Protein AF-A0A821RWG8-F1 (afdb_monomer_lite)

Secondary structure (DSSP, 8-state):
--PPPSEE---SEEE--SEEE--SEE---SEEPPPSEEE--SEEE--SEEE--SEE---SEEE--SEEPPPSEEE--SEEPPPSEEEPPSEEPPPSEEEPPSEEPPPSEE---SEEPPPSEEPPPSEEPPP-------

pLDDT: mean 75.85, std 10.42, range [36.16, 87.06]

Foldseek 3Di:
DPDADQEDDDEQEDEDEQEDDEEQEDDHHQEYDEHQEYEEHLEYDYHQEDEEHQEYEYHQEYDEHQDYEDHQEYDYHQDYEEHAEYEYHQEYEDHQYYEDHQEDEYYAYYDDHNYYDDHNDYDDHNDYDDYDDDDDDD

Sequence (138 aa):
LVDAPETVDPPNVVEAPEIVDAPNDVEPPETVDPPRLVEEPETVDPPNIVEAPETVDPPRVVEAPESVDPPNVVAAAETVDPLNDVEPPDTVDPPRLVDAPETVDPPNVVEAPEIVDAPNDVEPPETVDPPRLVEEPE

Structure (mmCIF, N/CA/C/O backbone):
data_AF-A0A821RWG8-F1
#
_entry.id   AF-A0A821RWG8-F1
#
loop_
_atom_site.group_PDB
_atom_site.id
_atom_site.type_symbol
_atom_site.label_atom_id
_atom_site.label_alt_id
_atom_site.label_comp_id
_atom_site.label_asym_id
_atom_site.label_entity_id
_atom_site.label_seq_id
_atom_site.pdbx_PDB_ins_code
_atom_site.Cartn_x
_atom_site.Cartn_y
_atom_site.Cartn_z
_atom_site.occupancy
_atom_site.B_iso_or_equiv
_atom_site.auth_seq_id
_atom_site.auth_comp_id
_atom_site.auth_asym_id
_atom_site.auth_atom_id
_atom_site.pdbx_PDB_model_num
ATOM 1 N N . LEU A 1 1 ? 11.007 6.204 -26.528 1.00 36.16 1 LEU A N 1
ATOM 2 C CA . LEU A 1 1 ? 10.333 6.575 -25.278 1.00 36.16 1 LEU A CA 1
ATOM 3 C C . LEU A 1 1 ? 8.856 6.457 -25.567 1.00 36.16 1 LEU A C 1
ATOM 5 O O . LEU A 1 1 ? 8.419 6.968 -26.594 1.00 36.16 1 LEU A O 1
ATOM 9 N N . VAL A 1 2 ? 8.182 5.618 -24.794 1.00 40.16 2 VAL A N 1
ATOM 10 C CA . VAL A 1 2 ? 6.733 5.680 -24.638 1.00 40.16 2 VAL A CA 1
ATOM 11 C C . VAL A 1 2 ? 6.607 6.434 -23.331 1.00 40.16 2 VAL A C 1
ATOM 13 O O . VAL A 1 2 ? 7.124 5.945 -22.330 1.00 40.16 2 VAL A O 1
ATOM 16 N N . ASP A 1 3 ? 6.094 7.654 -23.379 1.00 53.38 3 ASP A N 1
ATOM 17 C CA . ASP A 1 3 ? 5.890 8.442 -22.171 1.00 53.38 3 ASP A CA 1
ATOM 18 C C . ASP A 1 3 ? 4.837 7.733 -21.303 1.00 53.38 3 ASP A C 1
ATOM 20 O O . ASP A 1 3 ? 3.877 7.159 -21.837 1.00 53.38 3 ASP A O 1
ATOM 24 N N . ALA A 1 4 ? 5.057 7.705 -19.988 1.00 58.97 4 ALA A N 1
ATOM 25 C CA . ALA A 1 4 ? 4.049 7.236 -19.045 1.00 58.97 4 ALA A CA 1
ATOM 26 C C . ALA A 1 4 ? 2.812 8.154 -19.132 1.00 58.97 4 ALA A C 1
ATOM 28 O O . ALA A 1 4 ? 2.948 9.326 -19.495 1.00 58.97 4 ALA A O 1
ATOM 29 N N . PRO A 1 5 ? 1.595 7.648 -18.871 1.00 71.94 5 PRO A N 1
ATOM 30 C CA . PRO A 1 5 ? 0.425 8.512 -18.810 1.00 71.94 5 PRO A CA 1
ATOM 31 C C . PRO A 1 5 ? 0.532 9.454 -17.600 1.00 71.94 5 PRO A C 1
ATOM 33 O O . PRO A 1 5 ? 0.890 9.005 -16.519 1.00 71.94 5 PRO A O 1
ATOM 36 N N . GLU A 1 6 ? 0.183 10.732 -17.774 1.00 76.19 6 GLU A N 1
ATOM 37 C CA . GLU A 1 6 ? 0.118 11.715 -16.672 1.00 76.19 6 GLU A CA 1
ATOM 38 C C . GLU A 1 6 ? -0.916 11.284 -15.602 1.00 76.19 6 GLU A C 1
ATOM 40 O O . GLU A 1 6 ? -0.709 11.495 -14.411 1.00 76.19 6 GLU A O 1
ATOM 45 N N . THR A 1 7 ? -2.014 10.627 -16.015 1.00 75.12 7 THR A N 1
ATOM 46 C CA . THR A 1 7 ? -3.083 10.131 -15.125 1.00 75.12 7 THR A CA 1
ATOM 47 C C . THR A 1 7 ? -3.605 8.745 -15.534 1.00 75.12 7 THR A C 1
ATOM 49 O O . THR A 1 7 ? -3.557 8.369 -16.711 1.00 75.12 7 THR A O 1
ATOM 52 N N . VAL A 1 8 ? -4.153 7.980 -14.579 1.00 80.12 8 VAL A N 1
ATOM 53 C CA . VAL A 1 8 ? -4.762 6.653 -14.813 1.00 80.12 8 VAL A CA 1
ATOM 54 C C . VAL A 1 8 ? -6.127 6.530 -14.121 1.00 80.12 8 VAL A C 1
ATOM 56 O O . VAL A 1 8 ? -6.206 6.653 -12.908 1.00 80.12 8 VAL A O 1
ATOM 59 N N . ASP A 1 9 ? -7.170 6.212 -14.902 1.00 77.31 9 ASP A N 1
ATOM 60 C CA . ASP A 1 9 ? -8.544 5.911 -14.451 1.00 77.31 9 ASP A CA 1
ATOM 61 C C . ASP A 1 9 ? -8.795 4.376 -14.383 1.00 77.31 9 ASP A C 1
ATOM 63 O O . ASP A 1 9 ? -8.856 3.721 -15.437 1.00 77.31 9 ASP A O 1
ATOM 67 N N . PRO A 1 10 ? -8.986 3.768 -13.196 1.00 79.44 10 PRO A N 1
ATOM 68 C CA . PRO A 1 10 ? -9.285 2.338 -13.029 1.00 79.44 10 PRO A CA 1
ATOM 69 C C . PRO A 1 10 ? -10.794 1.998 -13.126 1.00 79.44 10 PRO A C 1
ATOM 71 O O . PRO A 1 10 ? -11.659 2.878 -13.187 1.00 79.44 10 PRO A O 1
ATOM 74 N N . PRO A 1 11 ? -11.173 0.700 -13.146 1.00 85.06 11 PRO A N 1
ATOM 75 C CA . PRO A 1 11 ? -12.569 0.282 -12.968 1.00 85.06 11 PRO A CA 1
ATOM 76 C C . PRO A 1 11 ? -13.117 0.644 -11.573 1.00 85.06 11 PRO A C 1
ATOM 78 O O . PRO A 1 11 ? -12.390 1.019 -10.667 1.00 85.06 11 PRO A O 1
ATOM 81 N N . ASN A 1 12 ? -14.432 0.495 -11.362 1.00 83.25 12 ASN A N 1
ATOM 82 C CA . ASN A 1 12 ? -15.046 0.811 -10.060 1.00 83.25 12 ASN A CA 1
ATOM 83 C C . ASN A 1 12 ? -14.702 -0.197 -8.945 1.00 83.25 12 ASN A C 1
ATOM 85 O O . ASN A 1 12 ? -14.828 0.158 -7.777 1.00 83.25 12 ASN A O 1
ATOM 89 N N . VAL A 1 13 ? -14.348 -1.430 -9.312 1.00 84.38 13 VAL A N 1
ATOM 90 C CA . VAL A 1 13 ? -14.022 -2.557 -8.424 1.00 84.38 13 VAL A CA 1
ATOM 91 C C . VAL A 1 13 ? -12.865 -3.319 -9.067 1.00 84.38 13 VAL A C 1
ATOM 93 O O . VAL A 1 13 ? -12.844 -3.444 -10.299 1.00 84.38 13 VAL A O 1
ATOM 96 N N . VAL A 1 14 ? -11.928 -3.801 -8.254 1.00 87.06 14 VAL A N 1
ATOM 97 C CA . VAL A 1 14 ? -10.802 -4.654 -8.654 1.00 87.06 14 VAL A CA 1
ATOM 98 C C . VAL A 1 14 ? -10.763 -5.872 -7.730 1.00 87.06 14 VAL A C 1
ATOM 100 O O . VAL A 1 14 ? -10.812 -5.704 -6.518 1.00 87.06 14 VAL A O 1
ATOM 103 N N . GLU A 1 15 ? -10.660 -7.061 -8.325 1.00 85.31 15 GLU A N 1
ATOM 104 C CA . GLU A 1 15 ? -10.465 -8.353 -7.650 1.00 85.31 15 GLU A CA 1
ATOM 105 C C . GLU A 1 15 ? -9.127 -8.937 -8.149 1.00 85.31 15 GLU A C 1
ATOM 107 O O . GLU A 1 15 ? -8.913 -9.046 -9.366 1.00 85.31 15 GLU A O 1
ATOM 112 N N . ALA A 1 16 ? -8.212 -9.267 -7.237 1.00 83.19 16 ALA A N 1
ATOM 113 C CA . ALA A 1 16 ? -6.895 -9.837 -7.536 1.00 83.19 16 ALA A CA 1
ATOM 114 C C . ALA A 1 16 ? -6.907 -11.389 -7.618 1.00 83.19 16 ALA A C 1
ATOM 116 O O . ALA A 1 16 ? -7.868 -12.031 -7.195 1.00 83.19 16 ALA A O 1
ATOM 117 N N . PRO A 1 17 ? -5.876 -12.044 -8.199 1.00 84.44 17 PRO A N 1
ATOM 118 C CA . PRO A 1 17 ? -5.681 -13.496 -8.053 1.00 84.44 17 PRO A CA 1
ATOM 119 C C . PRO A 1 17 ? -5.225 -13.863 -6.626 1.00 84.44 17 PRO A C 1
ATOM 121 O O . PRO A 1 17 ? -4.761 -12.995 -5.912 1.00 84.44 17 PRO A O 1
ATOM 124 N N . GLU A 1 18 ? -5.252 -15.144 -6.236 1.00 82.69 18 GLU A N 1
ATOM 125 C CA . GLU A 1 18 ? -4.844 -15.597 -4.882 1.00 82.69 18 GLU A CA 1
ATOM 126 C C . GLU A 1 18 ? -3.394 -15.204 -4.490 1.00 82.69 18 GLU A C 1
ATOM 128 O O . GLU A 1 18 ? -3.120 -14.966 -3.320 1.00 82.69 18 GLU A O 1
ATOM 133 N N . ILE A 1 19 ? -2.458 -15.114 -5.449 1.00 83.06 19 ILE A N 1
ATOM 134 C CA . ILE A 1 19 ? -1.037 -14.771 -5.215 1.00 83.06 19 ILE A CA 1
ATOM 135 C C . ILE A 1 19 ? -0.546 -13.810 -6.307 1.00 83.06 19 ILE A C 1
ATOM 137 O O . ILE A 1 19 ? -0.847 -14.015 -7.491 1.00 83.06 19 ILE A O 1
ATOM 141 N N . VAL A 1 20 ? 0.253 -12.802 -5.929 1.00 85.00 20 VAL A N 1
ATOM 142 C CA . VAL A 1 20 ? 0.882 -11.834 -6.847 1.00 85.00 20 VAL A CA 1
ATOM 143 C C . VAL A 1 20 ? 2.393 -11.716 -6.599 1.00 85.00 20 VAL A C 1
ATOM 145 O O . VAL A 1 20 ? 2.813 -11.330 -5.515 1.00 85.00 20 VAL A O 1
ATOM 148 N N . ASP A 1 21 ? 3.185 -11.965 -7.651 1.00 82.62 21 ASP A N 1
ATOM 149 C CA . ASP A 1 21 ? 4.622 -11.653 -7.743 1.00 82.62 21 ASP A CA 1
ATOM 150 C C . ASP A 1 21 ? 4.838 -10.346 -8.541 1.00 82.62 21 ASP A C 1
ATOM 152 O O . ASP A 1 21 ? 4.451 -10.255 -9.716 1.00 82.62 21 ASP A O 1
ATOM 156 N N . ALA A 1 22 ? 5.507 -9.351 -7.955 1.00 78.94 22 ALA A N 1
ATOM 157 C CA . ALA A 1 22 ? 5.863 -8.091 -8.618 1.00 78.94 22 ALA A CA 1
ATOM 158 C C . ALA A 1 22 ? 7.217 -8.141 -9.389 1.00 78.94 22 ALA A C 1
ATOM 160 O O . ALA A 1 22 ? 8.036 -9.042 -9.186 1.00 78.94 22 ALA A O 1
ATOM 161 N N . PRO A 1 23 ? 7.507 -7.186 -10.307 1.00 82.06 23 PRO A N 1
ATOM 162 C CA . PRO A 1 23 ? 8.859 -6.996 -10.860 1.00 82.06 23 PRO A CA 1
ATOM 163 C C . PRO A 1 23 ? 9.855 -6.511 -9.786 1.00 82.06 23 PRO A C 1
ATOM 165 O O . PRO A 1 23 ? 9.468 -6.236 -8.665 1.00 82.06 23 PRO A O 1
ATOM 168 N N . ASN A 1 24 ? 11.152 -6.373 -10.098 1.00 78.62 24 ASN A N 1
ATOM 169 C CA . ASN A 1 24 ? 12.131 -5.917 -9.088 1.00 78.62 24 ASN A CA 1
ATOM 170 C C . ASN A 1 24 ? 11.986 -4.437 -8.696 1.00 78.62 24 ASN A C 1
ATOM 172 O O . ASN A 1 24 ? 12.289 -4.099 -7.556 1.00 78.62 24 ASN A O 1
ATOM 176 N N . ASP A 1 25 ? 11.550 -3.592 -9.627 1.00 80.69 25 ASP A N 1
ATOM 177 C CA . ASP A 1 25 ? 11.479 -2.136 -9.498 1.00 80.69 25 ASP A CA 1
ATOM 178 C C . ASP A 1 25 ? 10.153 -1.668 -10.131 1.00 80.69 25 ASP A C 1
ATOM 180 O O . ASP A 1 25 ? 9.736 -2.232 -11.154 1.00 80.69 25 ASP A O 1
ATOM 184 N N . VAL A 1 26 ? 9.486 -0.672 -9.537 1.00 81.31 26 VAL A N 1
ATOM 185 C CA . VAL A 1 26 ? 8.204 -0.117 -10.016 1.00 81.31 26 VAL A CA 1
ATOM 186 C C . VAL A 1 26 ? 8.238 1.414 -9.999 1.00 81.31 26 VAL A C 1
ATOM 188 O O . VAL A 1 26 ? 8.466 2.010 -8.952 1.00 81.31 26 VAL A O 1
ATOM 191 N N . GLU A 1 27 ? 7.942 2.018 -11.155 1.00 79.56 27 GLU A N 1
ATOM 192 C CA . GLU A 1 27 ? 7.726 3.459 -11.356 1.00 79.56 27 GLU A CA 1
ATOM 193 C C . GLU A 1 27 ? 6.258 3.680 -11.818 1.00 79.56 27 GLU A C 1
ATOM 195 O O . GLU A 1 27 ? 5.887 3.194 -12.897 1.00 79.56 27 GLU A O 1
ATOM 200 N N . PRO A 1 28 ? 5.393 4.331 -11.015 1.00 76.00 28 PRO A N 1
ATOM 201 C CA . PRO A 1 28 ? 3.990 4.626 -11.341 1.00 76.00 28 PRO A CA 1
ATOM 202 C C . PRO A 1 28 ? 3.831 5.954 -12.130 1.00 76.00 28 PRO A C 1
ATOM 204 O O . PRO A 1 28 ? 4.819 6.648 -12.366 1.00 76.00 28 PRO A O 1
ATOM 207 N N . PRO A 1 29 ? 2.615 6.324 -12.593 1.00 81.06 29 PRO A N 1
ATOM 208 C CA . PRO A 1 29 ? 2.355 7.653 -13.171 1.00 81.06 29 PRO A CA 1
ATOM 209 C C . PRO A 1 29 ? 2.409 8.779 -12.118 1.00 81.06 29 PRO A C 1
ATOM 211 O O . PRO A 1 29 ? 2.357 8.510 -10.922 1.00 81.06 29 PRO A O 1
ATOM 214 N N . GLU A 1 30 ? 2.437 10.041 -12.568 1.00 78.25 30 GLU A N 1
ATOM 215 C CA . GLU A 1 30 ? 2.472 11.239 -11.702 1.00 78.25 30 GLU A CA 1
ATOM 216 C C . GLU A 1 30 ? 1.221 11.364 -10.805 1.00 78.25 30 GLU A C 1
ATOM 218 O O . GLU A 1 30 ? 1.320 11.768 -9.646 1.00 78.25 30 GLU A O 1
ATOM 223 N N . THR A 1 31 ? 0.039 10.976 -11.301 1.00 79.62 31 THR A N 1
ATOM 224 C CA . THR A 1 31 ? -1.208 10.919 -10.513 1.00 79.62 31 THR A CA 1
ATOM 225 C C . THR A 1 31 ? -1.971 9.613 -10.749 1.00 79.62 31 THR A C 1
ATOM 227 O O . THR A 1 31 ? -2.106 9.146 -11.886 1.00 79.62 31 THR A O 1
ATOM 230 N N . VAL A 1 32 ? -2.525 9.042 -9.675 1.00 80.50 32 VAL A N 1
ATOM 231 C CA . VAL A 1 32 ? -3.381 7.844 -9.709 1.00 80.50 32 VAL A CA 1
ATOM 232 C C . VAL A 1 32 ? -4.740 8.149 -9.083 1.00 80.50 32 VAL A C 1
ATOM 234 O O . VAL A 1 32 ? -4.814 8.471 -7.900 1.00 80.50 32 VAL A O 1
ATOM 237 N N . ASP A 1 33 ? -5.809 7.974 -9.864 1.00 80.94 33 ASP A N 1
ATOM 238 C CA . ASP A 1 33 ? -7.159 7.801 -9.328 1.00 80.94 33 ASP A CA 1
ATOM 239 C C . ASP A 1 33 ? -7.356 6.316 -8.942 1.00 80.94 33 ASP A C 1
ATOM 241 O O . ASP A 1 33 ? -6.929 5.426 -9.683 1.00 80.94 33 ASP A O 1
ATOM 245 N N . PRO A 1 34 ? -8.017 6.000 -7.817 1.00 79.81 34 PRO A N 1
ATOM 246 C CA . PRO A 1 34 ? -8.237 4.632 -7.349 1.00 79.81 34 PRO A CA 1
ATOM 247 C C . PRO A 1 34 ? -9.622 4.078 -7.753 1.00 79.81 34 PRO A C 1
ATOM 249 O O . PRO A 1 34 ? -10.559 4.829 -8.051 1.00 79.81 34 PRO A O 1
ATOM 252 N N . PRO A 1 35 ? -9.824 2.745 -7.720 1.00 84.75 35 PRO A N 1
ATOM 253 C CA . PRO A 1 35 ? -11.164 2.157 -7.762 1.00 84.75 35 PRO A CA 1
ATOM 254 C C . PRO A 1 35 ? -11.961 2.530 -6.496 1.00 84.75 35 PRO A C 1
ATOM 256 O O . PRO A 1 35 ? -11.435 3.091 -5.539 1.00 84.75 35 PRO A O 1
ATOM 259 N N . ARG A 1 36 ? -13.263 2.212 -6.436 1.00 83.69 36 ARG A N 1
ATOM 260 C CA . ARG A 1 36 ? -14.047 2.444 -5.203 1.00 83.69 36 ARG A CA 1
ATOM 261 C C . ARG A 1 36 ? -13.862 1.352 -4.154 1.00 83.69 36 ARG A C 1
ATOM 263 O O . ARG A 1 36 ? -13.997 1.662 -2.975 1.00 83.69 36 ARG A O 1
ATOM 270 N N . LEU A 1 37 ? -13.605 0.127 -4.599 1.00 83.50 37 LEU A N 1
ATOM 271 C CA . LEU A 1 37 ? -13.388 -1.065 -3.785 1.00 83.50 37 LEU A CA 1
ATOM 272 C C . LEU A 1 37 ? -12.199 -1.838 -4.368 1.00 83.50 37 LEU A C 1
ATOM 274 O O . LEU A 1 37 ? -12.113 -1.976 -5.596 1.00 83.50 37 LEU A O 1
ATOM 278 N N . VAL A 1 38 ? -11.324 -2.327 -3.492 1.00 86.25 38 VAL A N 1
ATOM 279 C CA . VAL A 1 38 ? -10.216 -3.235 -3.810 1.00 86.25 38 VAL A CA 1
ATOM 280 C C . VAL A 1 38 ? -10.325 -4.467 -2.920 1.00 86.25 38 VAL A C 1
ATOM 282 O O . VAL A 1 38 ? -10.421 -4.322 -1.704 1.00 86.25 38 VAL A O 1
ATOM 285 N N . GLU A 1 39 ? -10.268 -5.641 -3.543 1.00 84.56 39 GLU A N 1
ATOM 286 C CA . GLU A 1 39 ? -9.981 -6.921 -2.892 1.00 84.56 39 GLU A CA 1
ATOM 287 C C . GLU A 1 39 ? -8.578 -7.361 -3.359 1.00 84.56 39 GLU A C 1
ATOM 289 O O . GLU A 1 39 ? -8.352 -7.600 -4.556 1.00 84.56 39 GLU A O 1
ATOM 294 N N . GLU A 1 40 ? -7.613 -7.371 -2.436 1.00 84.81 40 GLU A N 1
ATOM 295 C CA . GLU A 1 40 ? -6.210 -7.745 -2.675 1.00 84.81 40 GLU A CA 1
ATOM 296 C C . GLU A 1 40 ? -6.006 -9.287 -2.687 1.00 84.81 40 GLU A C 1
ATOM 298 O O . GLU A 1 40 ? -6.931 -10.026 -2.349 1.00 84.81 40 GLU A O 1
ATOM 303 N N . PRO A 1 41 ? -4.856 -9.828 -3.162 1.00 85.62 41 PRO A N 1
ATOM 304 C CA . PRO A 1 41 ? -4.585 -11.281 -3.134 1.00 85.62 41 PRO A CA 1
ATOM 305 C C . PRO A 1 41 ? -4.550 -11.847 -1.703 1.00 85.62 41 PRO A C 1
ATOM 307 O O . PRO A 1 41 ? -4.439 -11.088 -0.757 1.00 85.62 41 PRO A O 1
ATOM 310 N N . GLU A 1 42 ? -4.511 -13.172 -1.507 1.00 84.69 42 GLU A N 1
ATOM 311 C CA . GLU A 1 42 ? -4.254 -13.750 -0.169 1.00 84.69 42 GLU A CA 1
ATOM 312 C C . GLU A 1 42 ? -2.795 -13.506 0.282 1.00 84.69 42 GLU A C 1
ATOM 314 O O . GLU A 1 42 ? -2.497 -13.445 1.474 1.00 84.69 42 GLU A O 1
ATOM 319 N N . THR A 1 43 ? -1.852 -13.365 -0.660 1.00 85.88 43 THR A N 1
ATOM 320 C CA . THR A 1 43 ? -0.425 -13.110 -0.377 1.00 85.88 43 THR A CA 1
ATOM 321 C C . THR A 1 43 ? 0.222 -12.213 -1.443 1.00 85.88 43 THR A C 1
ATOM 323 O O . THR A 1 43 ? 0.029 -12.425 -2.647 1.00 85.88 43 THR A O 1
ATOM 326 N N . VAL A 1 44 ? 1.031 -11.243 -0.997 1.00 86.31 44 VAL A N 1
ATOM 327 C CA . VAL A 1 44 ? 1.775 -10.288 -1.842 1.00 86.31 44 VAL A CA 1
ATOM 328 C C . VAL A 1 44 ? 3.289 -10.440 -1.663 1.00 86.31 44 VAL A C 1
ATOM 330 O O . VAL A 1 44 ? 3.799 -10.251 -0.561 1.00 86.31 44 VAL A O 1
ATOM 333 N N . ASP A 1 45 ? 4.004 -10.662 -2.772 1.00 85.69 45 ASP A N 1
ATOM 334 C CA . ASP A 1 45 ? 5.457 -10.470 -2.891 1.00 85.69 45 ASP A CA 1
ATOM 335 C C . ASP A 1 45 ? 5.730 -9.145 -3.658 1.00 85.69 45 ASP A C 1
ATOM 337 O O . ASP A 1 45 ? 5.573 -9.094 -4.888 1.00 85.69 45 ASP A O 1
ATOM 341 N N . PRO A 1 46 ? 6.098 -8.038 -2.975 1.00 81.94 46 PRO A N 1
ATOM 342 C CA . PRO A 1 46 ? 6.289 -6.720 -3.593 1.00 81.94 46 PRO A CA 1
ATOM 343 C C . PRO A 1 46 ? 7.628 -6.604 -4.346 1.00 81.94 46 PRO A C 1
ATOM 345 O O . PRO A 1 46 ? 8.511 -7.458 -4.221 1.00 81.94 46 PRO A O 1
ATOM 348 N N . PRO A 1 47 ? 7.842 -5.514 -5.112 1.00 85.12 47 PRO A N 1
ATOM 349 C CA . PRO A 1 47 ? 9.147 -5.239 -5.704 1.00 85.12 47 PRO A CA 1
ATOM 350 C C . PRO A 1 47 ? 10.223 -4.987 -4.636 1.00 85.12 47 PRO A C 1
ATOM 352 O O . PRO A 1 47 ? 9.943 -4.689 -3.478 1.00 85.12 47 PRO A O 1
ATOM 355 N N . ASN A 1 48 ? 11.496 -5.031 -5.032 1.00 84.19 48 ASN A N 1
ATOM 356 C CA . ASN A 1 48 ? 12.590 -4.658 -4.134 1.00 84.19 48 ASN A CA 1
ATOM 357 C C . ASN A 1 48 ? 12.598 -3.150 -3.841 1.00 84.19 48 ASN A C 1
ATOM 359 O O . ASN A 1 48 ? 12.985 -2.763 -2.736 1.00 84.19 48 ASN A O 1
ATOM 363 N N . ILE A 1 49 ? 12.198 -2.325 -4.813 1.00 83.19 49 ILE A N 1
ATOM 364 C CA . ILE A 1 49 ? 12.137 -0.861 -4.721 1.00 83.19 49 ILE A CA 1
ATOM 365 C C . ILE A 1 49 ? 10.764 -0.388 -5.218 1.00 83.19 49 ILE A C 1
ATOM 367 O O . ILE A 1 49 ? 10.326 -0.794 -6.298 1.00 83.19 49 ILE A O 1
ATOM 371 N N . VAL A 1 50 ? 10.114 0.476 -4.434 1.00 83.50 50 VAL A N 1
ATOM 372 C CA . VAL A 1 50 ? 8.879 1.189 -4.801 1.00 83.50 50 VAL A CA 1
ATOM 373 C C . VAL A 1 50 ? 9.137 2.691 -4.787 1.00 83.50 50 VAL A C 1
ATOM 375 O O . VAL A 1 50 ? 9.587 3.229 -3.773 1.00 83.50 50 VAL A O 1
ATOM 378 N N . GLU A 1 51 ? 8.773 3.361 -5.875 1.00 82.25 51 GLU A N 1
ATOM 379 C CA . GLU A 1 51 ? 8.484 4.796 -5.888 1.00 82.25 51 GLU A CA 1
ATOM 380 C C . GLU A 1 51 ? 6.959 4.975 -6.011 1.00 82.25 51 GLU A C 1
ATOM 382 O O . GLU A 1 51 ? 6.291 4.182 -6.678 1.00 82.25 51 GLU A O 1
ATOM 387 N N . ALA A 1 52 ? 6.389 5.965 -5.324 1.00 78.06 52 ALA A N 1
ATOM 388 C CA . ALA A 1 52 ? 4.964 6.302 -5.388 1.00 78.06 52 ALA A CA 1
ATOM 389 C C . ALA A 1 52 ? 4.701 7.479 -6.363 1.00 78.06 52 ALA A C 1
ATOM 391 O O . ALA A 1 52 ? 5.642 8.189 -6.718 1.00 78.06 52 ALA A O 1
ATOM 392 N N . PRO A 1 53 ? 3.445 7.708 -6.804 1.00 81.31 53 PRO A N 1
ATOM 393 C CA . PRO A 1 53 ? 3.054 8.914 -7.552 1.00 81.31 53 PRO A CA 1
ATOM 394 C C . PRO A 1 53 ? 3.343 10.207 -6.775 1.00 81.31 53 PRO A C 1
ATOM 396 O O . PRO A 1 53 ? 3.433 10.170 -5.553 1.00 81.31 53 PRO A O 1
ATOM 399 N N . GLU A 1 54 ? 3.372 11.368 -7.438 1.00 79.19 54 GLU A N 1
ATOM 400 C CA . GLU A 1 54 ? 3.439 12.663 -6.732 1.00 79.19 54 GLU A CA 1
ATOM 401 C C . GLU A 1 54 ? 2.167 12.896 -5.890 1.00 79.19 54 GLU A C 1
ATOM 403 O O . GLU A 1 54 ? 2.232 13.414 -4.773 1.00 79.19 54 GLU A O 1
ATOM 408 N N . THR A 1 55 ? 1.001 12.475 -6.398 1.00 79.06 55 THR A N 1
ATOM 409 C CA . THR A 1 55 ? -0.300 12.576 -5.710 1.00 79.06 55 THR A CA 1
ATOM 410 C C . THR A 1 55 ? -1.099 11.275 -5.808 1.00 79.06 55 THR A C 1
ATOM 412 O O . THR A 1 55 ? -1.262 10.719 -6.900 1.00 79.06 55 THR A O 1
ATOM 415 N N . VAL A 1 56 ? -1.639 10.819 -4.671 1.00 80.50 56 VAL A N 1
ATOM 416 C CA . VAL A 1 56 ? -2.499 9.628 -4.578 1.00 80.50 56 VAL A CA 1
ATOM 417 C C . VAL A 1 56 ? -3.787 9.932 -3.812 1.00 80.50 56 VAL A C 1
ATOM 419 O O . VAL A 1 56 ? -3.759 10.191 -2.608 1.00 80.50 56 VAL A O 1
ATOM 422 N N . ASP A 1 57 ? -4.918 9.795 -4.503 1.00 79.44 57 ASP A N 1
ATOM 423 C CA . ASP A 1 57 ? -6.215 9.528 -3.877 1.00 79.44 57 ASP A CA 1
ATOM 424 C C . ASP A 1 57 ? -6.308 8.017 -3.580 1.00 79.44 57 ASP A C 1
ATOM 426 O O . ASP A 1 57 ? -6.004 7.204 -4.462 1.00 79.44 57 ASP A O 1
ATOM 430 N N . PRO A 1 58 ? -6.748 7.582 -2.387 1.00 75.75 58 PRO A N 1
ATOM 431 C CA . PRO A 1 58 ? -6.925 6.165 -2.100 1.00 75.75 58 PRO A CA 1
ATOM 432 C C . PRO A 1 58 ? -8.396 5.715 -2.277 1.00 75.75 58 PRO A C 1
ATOM 434 O O . PRO A 1 58 ? -9.318 6.541 -2.304 1.00 75.75 58 PRO A O 1
ATOM 437 N N . PRO A 1 59 ? -8.663 4.404 -2.438 1.00 82.94 59 PRO A N 1
ATOM 438 C CA . PRO A 1 59 ? -10.019 3.871 -2.628 1.00 82.94 59 PRO A CA 1
ATOM 439 C C . PRO A 1 59 ? -10.958 4.175 -1.443 1.00 82.94 59 PRO A C 1
ATOM 441 O O . PRO A 1 59 ? -10.574 4.739 -0.423 1.00 82.94 59 PRO A O 1
ATOM 444 N N . ARG A 1 60 ? -12.246 3.816 -1.538 1.00 79.88 60 ARG A N 1
ATOM 445 C CA . ARG A 1 60 ? -13.144 4.002 -0.377 1.00 79.88 60 ARG A CA 1
ATOM 446 C C . ARG A 1 60 ? -13.031 2.874 0.633 1.00 79.88 60 ARG A C 1
ATOM 448 O O . ARG A 1 60 ? -13.070 3.154 1.823 1.00 79.88 60 ARG A O 1
ATOM 455 N N . VAL A 1 61 ? -12.901 1.648 0.144 1.00 81.19 61 VAL A N 1
ATOM 456 C CA . VAL A 1 61 ? -12.811 0.431 0.952 1.00 81.19 61 VAL A CA 1
ATOM 457 C C . VAL A 1 61 ? -11.682 -0.430 0.392 1.00 81.19 61 VAL A C 1
ATOM 459 O O . VAL A 1 61 ? -11.580 -0.568 -0.835 1.00 81.19 61 VAL A O 1
ATOM 462 N N . VAL A 1 62 ? -10.858 -0.982 1.282 1.00 84.44 62 VAL A N 1
ATOM 463 C CA . VAL A 1 62 ? -9.804 -1.960 0.973 1.00 84.44 62 VAL A CA 1
ATOM 464 C C . VAL A 1 62 ? -9.920 -3.134 1.932 1.00 84.44 62 VAL A C 1
ATOM 466 O O . VAL A 1 62 ? -9.900 -2.931 3.146 1.00 84.44 62 VAL A O 1
ATOM 469 N N . GLU A 1 63 ? -9.981 -4.334 1.366 1.00 82.56 63 GLU A N 1
ATOM 470 C CA . GLU A 1 63 ? -9.702 -5.587 2.066 1.00 82.56 63 GLU A CA 1
ATOM 471 C C . GLU A 1 63 ? -8.263 -5.994 1.703 1.00 82.56 63 GLU A C 1
ATOM 473 O O . GLU A 1 63 ? -7.950 -6.1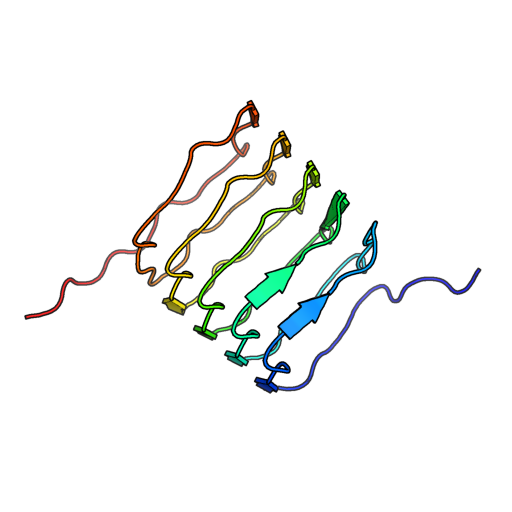99 0.524 1.00 82.56 63 GLU A O 1
ATOM 478 N N . ALA A 1 64 ? -7.374 -6.007 2.700 1.00 81.38 64 ALA A N 1
ATOM 479 C CA . ALA A 1 64 ? -5.956 -6.335 2.548 1.00 81.38 64 ALA A CA 1
ATOM 480 C C . ALA A 1 64 ? -5.709 -7.862 2.459 1.00 81.38 64 ALA A C 1
ATOM 482 O O . ALA A 1 64 ? -6.566 -8.646 2.871 1.00 81.38 64 ALA A O 1
ATOM 483 N N . PRO A 1 65 ? -4.534 -8.304 1.964 1.00 84.94 65 PRO A N 1
ATOM 484 C CA . PRO A 1 65 ? -4.105 -9.713 1.989 1.00 84.94 65 PRO A CA 1
ATOM 485 C C . PRO A 1 65 ? -4.039 -10.320 3.398 1.00 84.94 65 PRO A C 1
ATOM 487 O O . PRO A 1 65 ? -3.935 -9.596 4.378 1.00 8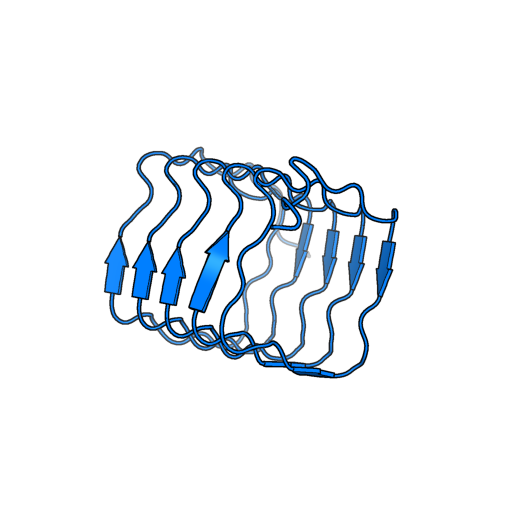4.94 65 PRO A O 1
ATOM 490 N N . GLU A 1 66 ? -3.961 -11.651 3.526 1.00 83.06 66 GLU A N 1
ATOM 491 C CA . GLU A 1 66 ? -3.654 -12.290 4.824 1.00 83.06 66 GLU A CA 1
ATOM 492 C C . GLU A 1 66 ? -2.197 -12.009 5.260 1.00 83.06 66 GLU A C 1
ATOM 494 O O . GLU A 1 66 ? -1.906 -11.862 6.449 1.00 83.06 66 GLU A O 1
ATOM 499 N N . SER A 1 67 ? -1.260 -11.912 4.304 1.00 83.88 67 SER A N 1
ATOM 500 C CA . SER A 1 67 ? 0.174 -11.721 4.578 1.00 83.88 67 SER A CA 1
ATOM 501 C C . SER A 1 67 ? 0.869 -10.816 3.558 1.00 83.88 67 SER A C 1
ATOM 503 O O . SER A 1 67 ? 0.689 -10.969 2.345 1.00 83.88 67 SER A O 1
ATOM 505 N N . VAL A 1 68 ? 1.736 -9.926 4.060 1.00 84.88 68 VAL A N 1
ATOM 506 C CA . VAL A 1 68 ? 2.546 -8.987 3.261 1.00 84.88 68 VAL A CA 1
ATOM 507 C C . VAL A 1 68 ? 4.012 -9.051 3.677 1.00 84.88 68 VAL A C 1
ATOM 509 O O . VAL A 1 68 ? 4.365 -8.667 4.795 1.00 84.88 68 VAL A O 1
ATOM 512 N N . ASP A 1 69 ? 4.874 -9.457 2.746 1.00 84.19 69 ASP A N 1
ATOM 513 C CA . ASP A 1 69 ? 6.285 -9.073 2.787 1.00 84.19 69 ASP A CA 1
ATOM 514 C C . ASP A 1 69 ? 6.416 -7.617 2.287 1.00 84.19 69 ASP A C 1
ATOM 516 O O . ASP A 1 69 ? 5.676 -7.218 1.388 1.00 84.19 69 ASP A O 1
ATOM 520 N N . PRO A 1 70 ? 7.322 -6.788 2.835 1.00 80.56 70 PRO A N 1
ATOM 521 C CA . PRO A 1 70 ? 7.526 -5.405 2.408 1.00 80.56 70 PRO A CA 1
ATOM 522 C C . PRO A 1 70 ? 8.626 -5.270 1.336 1.00 80.56 70 PRO A C 1
ATOM 524 O O . PRO A 1 70 ? 9.563 -6.074 1.275 1.00 80.56 70 PRO A O 1
ATOM 527 N N . PRO A 1 71 ? 8.617 -4.187 0.536 1.00 85.19 71 PRO A N 1
ATOM 528 C CA . PRO A 1 71 ? 9.767 -3.818 -0.284 1.00 85.19 71 PRO A CA 1
ATOM 529 C C . PRO A 1 71 ? 10.992 -3.472 0.583 1.00 85.19 71 PRO A C 1
ATOM 531 O O . PRO A 1 71 ? 10.892 -3.108 1.757 1.00 85.19 71 PRO A O 1
ATOM 534 N N . ASN A 1 72 ? 12.194 -3.528 -0.001 1.00 84.00 72 ASN A N 1
ATOM 535 C CA . ASN A 1 72 ? 13.414 -3.161 0.729 1.00 84.00 72 ASN A CA 1
ATOM 536 C C . ASN A 1 72 ? 13.537 -1.647 0.939 1.00 84.00 72 ASN A C 1
ATOM 538 O O . ASN A 1 72 ? 14.102 -1.223 1.949 1.00 84.00 72 ASN A O 1
ATOM 542 N N . VAL A 1 73 ? 13.053 -0.858 -0.022 1.00 82.75 73 VAL A N 1
ATOM 543 C CA . VAL A 1 73 ? 13.111 0.608 -0.035 1.00 82.75 73 V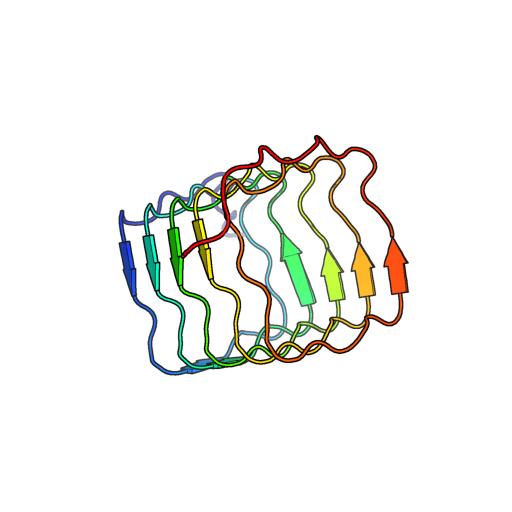AL A CA 1
ATOM 544 C C . VAL A 1 73 ? 11.778 1.153 -0.542 1.00 82.75 73 VAL A C 1
ATOM 546 O O . VAL A 1 73 ? 11.275 0.673 -1.561 1.00 82.75 73 VAL A O 1
ATOM 549 N N . VAL A 1 74 ? 11.243 2.161 0.151 1.00 83.62 74 VAL A N 1
ATOM 550 C CA . VAL A 1 74 ? 10.039 2.906 -0.245 1.00 83.62 74 VAL A CA 1
ATOM 551 C C . VAL A 1 74 ? 10.340 4.399 -0.284 1.00 83.62 74 VAL A C 1
ATOM 553 O O . VAL A 1 74 ? 10.774 4.957 0.726 1.00 83.62 74 VAL A O 1
ATOM 556 N N . ALA A 1 75 ? 10.033 5.035 -1.414 1.00 80.94 75 ALA A N 1
ATOM 557 C CA . ALA A 1 75 ? 9.822 6.477 -1.504 1.00 80.94 75 ALA A CA 1
ATOM 558 C C . ALA A 1 75 ? 8.313 6.756 -1.612 1.00 80.94 75 ALA A C 1
ATOM 560 O O . ALA A 1 75 ? 7.640 6.212 -2.491 1.00 80.94 75 ALA A O 1
ATOM 561 N N . ALA A 1 76 ? 7.777 7.562 -0.694 1.00 76.62 76 ALA A N 1
ATOM 562 C CA . ALA A 1 76 ? 6.362 7.925 -0.655 1.00 76.62 76 ALA A CA 1
ATOM 563 C C . ALA A 1 76 ? 6.019 9.130 -1.556 1.00 76.62 76 ALA A C 1
ATOM 565 O O . ALA A 1 76 ? 6.902 9.813 -2.069 1.00 76.62 76 ALA A O 1
ATOM 566 N N . ALA A 1 77 ? 4.717 9.375 -1.732 1.00 81.06 77 ALA A N 1
ATOM 567 C CA . ALA A 1 77 ? 4.171 10.498 -2.495 1.00 81.06 77 ALA A CA 1
ATOM 568 C C . ALA A 1 77 ? 4.416 11.856 -1.808 1.00 81.06 77 ALA A C 1
ATOM 570 O O . ALA A 1 77 ? 4.660 11.905 -0.606 1.00 81.06 77 ALA A O 1
ATOM 571 N N . GLU A 1 78 ? 4.266 12.977 -2.519 1.00 80.12 78 GLU A N 1
ATOM 572 C CA . GLU A 1 78 ? 4.266 14.303 -1.872 1.00 80.12 78 GLU A CA 1
ATOM 573 C C . GLU A 1 78 ? 2.954 14.535 -1.092 1.00 80.12 78 GLU A C 1
ATOM 575 O O . GLU A 1 78 ? 2.951 15.119 -0.003 1.00 80.12 78 GLU A O 1
ATOM 580 N N . THR A 1 79 ? 1.826 14.046 -1.629 1.00 78.81 79 THR A N 1
ATOM 581 C CA . THR A 1 79 ? 0.484 14.184 -1.034 1.00 78.81 79 THR A CA 1
ATOM 582 C C . THR A 1 79 ? -0.307 12.874 -1.067 1.00 78.81 79 THR A C 1
ATOM 584 O O . THR A 1 79 ? -0.407 12.228 -2.114 1.00 78.81 79 THR A O 1
ATOM 587 N N . VAL A 1 80 ? -0.906 12.514 0.076 1.00 79.56 80 VAL A N 1
ATOM 588 C CA . VAL A 1 80 ? -1.786 11.344 0.238 1.00 79.56 80 VAL A CA 1
ATOM 589 C C . VAL A 1 80 ? -3.078 11.744 0.960 1.00 79.56 80 VAL A C 1
ATOM 591 O O . VAL A 1 80 ? -3.044 12.177 2.116 1.00 79.56 80 VAL A O 1
ATOM 594 N N . ASP A 1 81 ? -4.212 11.567 0.280 1.00 75.88 81 ASP A N 1
ATOM 595 C CA . ASP A 1 81 ? -5.562 11.740 0.840 1.00 75.88 81 ASP A CA 1
ATOM 596 C C . ASP A 1 81 ? -5.996 10.510 1.686 1.00 75.88 81 ASP A C 1
ATOM 598 O O . ASP A 1 81 ? -5.360 9.455 1.613 1.00 75.88 81 ASP A O 1
ATOM 602 N N . PRO A 1 82 ? -7.055 10.591 2.521 1.00 68.69 82 PRO A N 1
ATOM 603 C CA . PRO A 1 82 ? -7.396 9.540 3.485 1.00 68.69 82 PRO A CA 1
ATOM 604 C C . PRO A 1 82 ? -8.376 8.470 2.964 1.00 68.6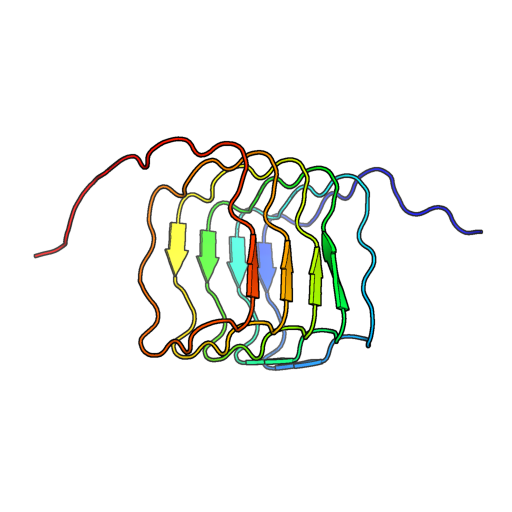9 82 PRO A C 1
ATOM 606 O O . PRO A 1 82 ? -9.404 8.765 2.347 1.00 68.69 82 PRO A O 1
ATOM 609 N N . LEU A 1 83 ? -8.133 7.212 3.351 1.00 76.75 83 LEU A N 1
ATOM 610 C CA . LEU A 1 83 ? -9.071 6.089 3.191 1.00 76.75 83 LEU A CA 1
ATOM 611 C C . LEU A 1 83 ? -10.338 6.279 4.060 1.00 76.75 83 LEU A C 1
ATOM 613 O O . LEU A 1 83 ? -10.315 6.940 5.107 1.00 76.75 83 LEU A O 1
ATOM 617 N N . ASN A 1 84 ? -11.469 5.688 3.649 1.00 72.25 84 ASN A N 1
ATOM 618 C CA . ASN A 1 84 ? -12.668 5.673 4.503 1.00 72.25 84 ASN A CA 1
ATOM 619 C C . ASN A 1 84 ? -12.619 4.467 5.448 1.00 72.25 84 ASN A C 1
ATOM 621 O O . ASN A 1 84 ? -12.618 4.680 6.659 1.00 72.25 84 ASN A O 1
ATOM 625 N N . ASP A 1 85 ? -12.475 3.258 4.904 1.00 76.12 85 ASP A N 1
ATOM 626 C CA . ASP A 1 85 ? -12.462 2.006 5.666 1.00 76.12 85 ASP A CA 1
ATOM 627 C C . ASP A 1 85 ? -11.304 1.097 5.201 1.00 76.12 85 ASP A C 1
ATOM 629 O O . ASP A 1 85 ? -11.091 0.942 3.993 1.00 76.12 85 ASP A O 1
ATOM 633 N N . VAL A 1 86 ? -10.547 0.527 6.151 1.00 76.81 86 VAL A N 1
ATOM 634 C CA . VAL A 1 86 ? -9.391 -0.358 5.898 1.00 76.81 86 VAL A CA 1
ATOM 635 C C . VAL A 1 86 ? -9.314 -1.468 6.947 1.00 76.81 86 VAL A C 1
ATOM 637 O O . VAL A 1 86 ? -9.212 -1.185 8.145 1.00 76.81 86 VAL A O 1
ATOM 640 N N . GLU A 1 87 ? -9.263 -2.713 6.483 1.00 77.25 87 GLU A N 1
ATOM 641 C CA . GLU A 1 87 ? -8.823 -3.870 7.270 1.00 77.25 87 GLU A CA 1
ATOM 642 C C . GLU A 1 87 ? -7.353 -4.173 6.909 1.00 77.25 87 GLU A C 1
ATOM 644 O O . GLU A 1 87 ? -7.029 -4.216 5.721 1.00 77.25 87 GLU A O 1
ATOM 649 N N . PRO A 1 88 ? -6.430 -4.302 7.882 1.00 75.50 88 PRO A N 1
ATOM 650 C CA . PRO A 1 88 ? -5.027 -4.628 7.628 1.00 75.50 88 PRO A CA 1
ATOM 651 C C . PRO A 1 88 ? -4.815 -6.147 7.476 1.00 75.50 88 PRO A C 1
ATOM 653 O O . PRO A 1 88 ? -5.654 -6.927 7.921 1.00 75.50 88 PRO A O 1
ATOM 656 N N . PRO A 1 89 ? -3.660 -6.580 6.943 1.00 83.50 89 PRO A N 1
ATOM 657 C CA . PRO A 1 89 ? -3.262 -7.991 6.949 1.00 83.50 89 PRO A CA 1
ATOM 658 C C . PRO A 1 89 ? -3.005 -8.536 8.366 1.00 83.50 89 PRO A C 1
ATOM 660 O O . PRO A 1 89 ? -2.640 -7.785 9.273 1.00 83.50 89 PRO A O 1
ATOM 663 N N . ASP A 1 90 ? -3.084 -9.858 8.549 1.00 82.06 90 ASP A N 1
ATOM 664 C CA . ASP A 1 90 ? -2.784 -10.512 9.835 1.00 82.06 90 ASP A CA 1
ATOM 665 C C . ASP A 1 90 ? -1.301 -10.364 10.226 1.00 82.06 90 ASP A C 1
ATOM 667 O O . ASP A 1 90 ? -0.962 -10.216 11.405 1.00 82.06 90 ASP A O 1
ATOM 671 N N . THR A 1 91 ? -0.398 -10.424 9.239 1.00 81.50 91 THR A N 1
ATOM 672 C CA . THR A 1 91 ? 1.060 -10.371 9.443 1.00 81.50 91 THR A CA 1
ATOM 673 C C . THR A 1 91 ? 1.739 -9.393 8.484 1.00 81.50 91 THR A C 1
ATOM 675 O O . THR A 1 91 ? 1.567 -9.483 7.266 1.00 81.50 91 THR A O 1
ATOM 678 N N . VAL A 1 92 ? 2.563 -8.497 9.045 1.00 81.69 92 VAL A N 1
ATOM 679 C CA . VAL A 1 92 ? 3.384 -7.526 8.300 1.00 81.69 92 VAL A CA 1
ATOM 680 C C . VAL A 1 92 ? 4.823 -7.527 8.801 1.00 81.69 92 VAL A C 1
ATOM 682 O O . VAL A 1 92 ? 5.085 -7.236 9.973 1.00 81.69 92 VAL A O 1
ATOM 685 N N . ASP A 1 93 ? 5.762 -7.747 7.884 1.00 79.56 93 ASP A N 1
ATOM 686 C CA . ASP A 1 93 ? 7.158 -7.354 8.080 1.00 79.56 93 ASP A CA 1
ATOM 687 C C . ASP A 1 93 ? 7.367 -5.891 7.622 1.00 79.56 93 ASP A C 1
ATOM 689 O O . ASP A 1 93 ? 6.730 -5.432 6.671 1.00 79.56 93 ASP A O 1
ATOM 693 N N . PRO A 1 94 ? 8.252 -5.112 8.268 1.00 75.12 94 PRO A N 1
ATOM 694 C CA . PRO A 1 94 ? 8.485 -3.713 7.926 1.00 75.12 94 PRO A CA 1
ATOM 695 C C . PRO A 1 94 ? 9.592 -3.538 6.863 1.00 75.12 94 PRO A C 1
ATOM 697 O O . PRO A 1 94 ? 10.610 -4.242 6.890 1.00 75.12 94 PRO A O 1
ATOM 700 N N . PRO A 1 95 ? 9.480 -2.545 5.963 1.00 82.69 95 PRO A N 1
ATOM 701 C CA . PRO A 1 95 ? 10.557 -2.189 5.035 1.00 82.69 95 PRO A CA 1
ATOM 702 C C . PRO A 1 95 ? 11.854 -1.790 5.762 1.00 82.69 95 PRO A C 1
ATOM 704 O O . PRO A 1 95 ? 11.862 -1.361 6.922 1.00 82.69 95 PRO A O 1
ATOM 707 N N . ARG A 1 96 ? 12.995 -1.913 5.067 1.00 81.88 96 ARG A N 1
ATOM 708 C CA . ARG A 1 96 ? 14.312 -1.584 5.651 1.00 81.88 96 ARG A CA 1
ATOM 709 C C . ARG A 1 96 ? 14.586 -0.084 5.704 1.00 81.88 96 ARG A C 1
ATOM 711 O O . ARG A 1 96 ? 15.272 0.343 6.628 1.00 81.88 96 ARG A O 1
ATOM 718 N N . LEU A 1 97 ? 14.072 0.668 4.734 1.00 81.25 97 LEU A N 1
ATOM 719 C CA . LEU A 1 97 ? 14.191 2.120 4.625 1.00 81.25 97 LEU A CA 1
ATOM 720 C C . LEU A 1 97 ? 12.869 2.704 4.113 1.00 81.25 97 LEU A C 1
ATOM 722 O O . LEU A 1 97 ? 12.328 2.198 3.126 1.00 81.25 97 LEU A O 1
ATOM 726 N N . VAL A 1 98 ? 12.383 3.759 4.772 1.00 80.25 98 VAL A N 1
ATOM 727 C CA . VAL A 1 98 ? 11.172 4.500 4.389 1.00 80.25 98 VAL A CA 1
ATOM 728 C C . VAL A 1 98 ? 11.403 5.997 4.507 1.00 80.25 98 VAL A C 1
ATOM 730 O O . VAL A 1 98 ? 11.702 6.491 5.599 1.00 80.25 98 VAL A O 1
ATOM 733 N N . ASP A 1 99 ? 11.145 6.696 3.407 1.00 77.25 99 ASP A N 1
ATOM 734 C CA . ASP A 1 99 ? 10.942 8.140 3.391 1.00 77.25 99 ASP A CA 1
ATOM 735 C C . ASP A 1 99 ? 9.430 8.426 3.441 1.00 77.25 99 ASP A C 1
ATOM 737 O O . ASP A 1 99 ? 8.649 7.839 2.687 1.00 77.25 99 ASP A O 1
ATOM 741 N N . ALA A 1 100 ? 9.001 9.283 4.371 1.00 72.31 100 ALA A N 1
ATOM 742 C CA . ALA A 1 100 ? 7.592 9.630 4.565 1.00 72.31 100 ALA A CA 1
ATOM 743 C C . ALA A 1 100 ? 7.133 10.774 3.634 1.00 72.31 100 ALA A C 1
ATOM 745 O O . ALA A 1 100 ? 7.947 11.619 3.263 1.00 72.31 100 ALA A O 1
ATOM 746 N N . PRO A 1 101 ? 5.829 10.842 3.301 1.00 76.81 101 PRO A N 1
ATOM 747 C CA . PRO A 1 101 ? 5.253 11.933 2.508 1.00 76.81 101 PR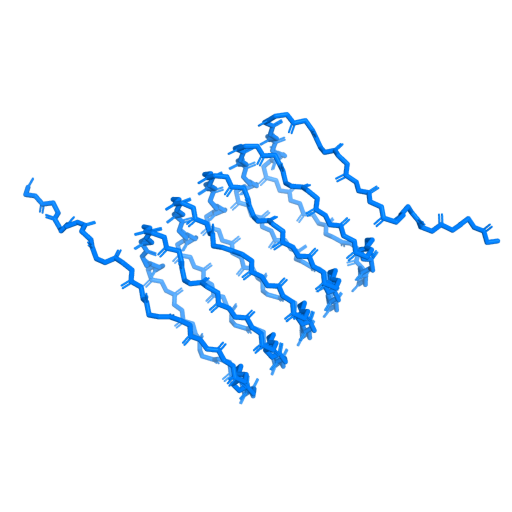O A CA 1
ATOM 748 C C . PRO A 1 101 ? 5.319 13.296 3.224 1.00 76.81 101 PRO A C 1
ATOM 750 O O . PRO A 1 101 ? 5.357 13.365 4.455 1.00 76.81 101 PRO A O 1
ATOM 753 N N . GLU A 1 102 ? 5.263 14.403 2.472 1.00 79.44 102 GLU A N 1
ATOM 754 C CA . GLU A 1 102 ? 5.232 15.759 3.056 1.00 79.44 102 GLU A CA 1
ATOM 755 C C . GLU A 1 102 ? 3.909 16.041 3.800 1.00 79.44 102 GLU A C 1
ATOM 757 O O . GLU A 1 102 ? 3.891 16.710 4.843 1.00 79.44 102 GLU A O 1
ATOM 762 N N . THR A 1 103 ? 2.795 15.513 3.278 1.00 75.75 103 THR A N 1
ATOM 763 C CA . THR A 1 103 ? 1.435 15.733 3.794 1.00 75.75 103 THR A CA 1
ATOM 764 C C . THR A 1 103 ? 0.643 14.424 3.901 1.00 75.75 103 THR A C 1
ATOM 766 O O . THR A 1 103 ? 0.645 13.610 2.976 1.00 75.75 103 THR A O 1
ATOM 769 N N . VAL A 1 104 ? -0.039 14.217 5.037 1.00 72.12 104 VAL A N 1
ATOM 770 C CA . VAL A 1 104 ? -0.929 13.061 5.274 1.00 72.12 104 VAL A CA 1
ATOM 771 C C . VAL A 1 104 ? -2.190 13.473 6.023 1.00 72.12 104 VAL A C 1
ATOM 773 O O . VAL A 1 104 ? -2.117 14.000 7.141 1.00 72.12 104 VAL A O 1
ATOM 776 N N . ASP A 1 105 ? -3.340 13.123 5.452 1.00 71.25 105 ASP A N 1
ATOM 777 C CA . ASP A 1 105 ? -4.612 13.046 6.168 1.00 71.25 105 ASP A CA 1
ATOM 778 C C . ASP A 1 105 ? -4.855 11.599 6.667 1.00 71.25 105 ASP A C 1
ATOM 780 O O . ASP A 1 105 ? -4.617 10.632 5.939 1.00 71.25 105 ASP A O 1
ATOM 784 N N .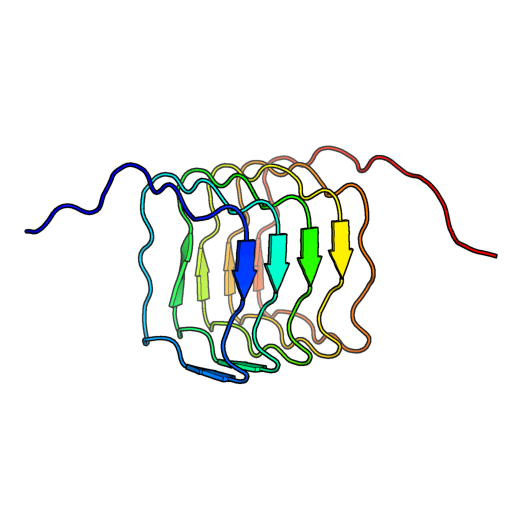 PRO A 1 106 ? -5.322 11.398 7.910 1.00 65.56 106 PRO A N 1
ATOM 785 C CA . PRO A 1 106 ? -5.530 10.069 8.476 1.00 65.56 106 PRO A CA 1
ATOM 786 C C . PRO A 1 106 ? -6.872 9.437 8.049 1.00 65.56 106 PRO A C 1
ATOM 788 O O . PRO A 1 106 ? -7.876 10.144 7.910 1.00 65.56 106 PRO A O 1
ATOM 791 N N . PRO A 1 107 ? -6.934 8.098 7.929 1.00 69.75 107 PRO A N 1
ATOM 792 C CA . PRO A 1 107 ? -8.158 7.363 7.600 1.00 69.75 107 PRO A CA 1
ATOM 793 C C . PRO A 1 107 ? -9.267 7.516 8.655 1.00 69.75 107 PRO A C 1
ATOM 795 O O . PRO A 1 107 ? -9.013 7.858 9.814 1.00 69.75 107 PRO A O 1
ATOM 798 N N . ASN A 1 108 ? -10.514 7.241 8.253 1.00 70.75 108 ASN A N 1
ATOM 799 C CA . ASN A 1 108 ? -11.678 7.354 9.144 1.00 70.75 108 ASN A CA 1
ATOM 800 C C . ASN A 1 108 ? -11.878 6.107 10.029 1.00 70.75 108 ASN A C 1
ATOM 802 O O . ASN A 1 108 ? -12.241 6.259 11.194 1.00 70.75 108 ASN A O 1
ATOM 806 N N . VAL A 1 109 ? -11.624 4.901 9.504 1.00 69.75 109 VAL A N 1
ATOM 807 C CA . VAL A 1 109 ? -11.703 3.620 10.232 1.00 69.75 109 VAL A CA 1
ATOM 808 C C . VAL A 1 109 ? -10.493 2.750 9.881 1.00 69.75 109 VAL A C 1
ATOM 810 O O . VAL A 1 109 ? -10.127 2.649 8.712 1.00 69.75 109 VAL A O 1
ATOM 813 N N . VAL A 1 110 ? -9.867 2.151 10.901 1.00 67.12 110 VAL A N 1
ATOM 814 C CA . VAL A 1 110 ? -8.690 1.271 10.792 1.00 67.12 110 VAL A CA 1
ATOM 815 C C . VAL A 1 110 ? -8.753 0.213 11.888 1.00 67.12 110 VAL A C 1
ATOM 817 O O . VAL A 1 110 ? -8.802 0.564 13.071 1.00 67.12 110 VAL A O 1
ATOM 820 N N . GLU A 1 111 ? -8.691 -1.061 11.510 1.00 68.31 111 GLU A N 1
ATOM 821 C CA . GLU A 1 111 ? -8.324 -2.145 12.432 1.00 68.31 111 GLU A CA 1
ATOM 822 C C . GLU A 1 111 ? -6.794 -2.331 12.458 1.00 68.31 111 GLU A C 1
ATOM 824 O O . GLU A 1 111 ? -6.081 -1.760 11.633 1.00 68.31 111 GLU A O 1
ATOM 829 N N . ALA A 1 112 ? -6.248 -3.062 13.435 1.00 63.88 112 ALA A N 1
ATOM 830 C CA . ALA A 1 112 ? -4.797 -3.213 13.603 1.00 63.88 112 ALA A CA 1
ATOM 831 C C . ALA A 1 112 ? -4.341 -4.663 13.337 1.00 63.88 112 ALA A C 1
ATOM 833 O O . ALA A 1 112 ? -5.003 -5.577 13.828 1.00 63.88 112 ALA A O 1
ATOM 834 N N . PRO A 1 113 ? -3.215 -4.876 12.626 1.00 72.44 113 PRO A N 1
ATOM 835 C CA . PRO A 1 113 ? -2.673 -6.209 12.326 1.00 72.44 113 PRO A CA 1
ATOM 836 C C . PRO A 1 113 ? -2.348 -7.006 13.601 1.00 72.44 113 PRO A C 1
ATOM 838 O O . PRO A 1 113 ? -1.923 -6.425 14.608 1.00 72.44 113 PRO A O 1
ATOM 841 N N . GLU A 1 114 ? -2.481 -8.339 13.562 1.00 75.00 114 GLU A N 1
ATOM 842 C CA . GLU A 1 114 ? -2.164 -9.196 14.718 1.00 75.00 114 GLU A CA 1
ATOM 843 C C . GLU A 1 114 ? -0.659 -9.203 15.051 1.00 75.00 114 GLU A C 1
ATOM 845 O O . GLU A 1 114 ? -0.284 -9.272 16.229 1.00 75.00 114 GLU A O 1
ATOM 850 N N . ILE A 1 115 ? 0.212 -9.139 14.032 1.00 75.44 115 ILE A N 1
ATOM 851 C CA . ILE A 1 115 ? 1.674 -9.220 14.177 1.00 75.44 115 ILE A CA 1
ATOM 852 C C . ILE A 1 115 ? 2.378 -8.165 13.310 1.00 75.44 115 ILE A C 1
ATOM 854 O O . ILE A 1 115 ? 2.173 -8.098 12.100 1.00 75.44 115 ILE A O 1
ATOM 858 N N . VAL A 1 116 ? 3.260 -7.376 13.940 1.00 72.62 116 VAL A N 1
ATOM 859 C CA . VAL A 1 116 ? 4.096 -6.349 13.290 1.00 72.62 116 VAL A CA 1
ATOM 860 C C . VAL A 1 116 ? 5.500 -6.346 13.889 1.00 72.62 116 VAL A C 1
ATOM 862 O O . VAL A 1 116 ? 5.653 -6.201 15.106 1.00 72.62 116 VAL A O 1
ATOM 865 N N . ASP A 1 117 ? 6.519 -6.426 13.035 1.00 70.00 117 ASP A N 1
ATOM 866 C CA . ASP A 1 117 ? 7.910 -6.124 13.391 1.00 70.00 117 ASP A CA 1
ATOM 867 C C . ASP A 1 117 ? 8.270 -4.652 13.077 1.00 70.00 117 ASP A C 1
ATOM 869 O O . ASP A 1 117 ? 7.586 -3.963 12.321 1.00 70.00 117 ASP A O 1
ATOM 873 N N . ALA A 1 118 ? 9.327 -4.113 13.699 1.00 64.06 118 ALA A N 1
ATOM 874 C CA . ALA A 1 118 ? 9.656 -2.679 13.623 1.00 64.06 118 ALA A CA 1
ATOM 875 C C . ALA A 1 118 ? 10.700 -2.332 12.531 1.00 64.06 118 ALA A C 1
ATOM 877 O O . ALA A 1 118 ? 11.722 -3.020 12.441 1.00 64.06 118 ALA A O 1
ATOM 878 N N . PRO A 1 119 ? 10.502 -1.257 11.733 1.00 69.94 119 PRO A N 1
ATOM 879 C CA . PRO A 1 119 ? 11.447 -0.839 10.692 1.00 69.94 119 PRO A CA 1
ATOM 880 C C . PRO A 1 119 ? 12.806 -0.426 11.270 1.00 69.94 119 PRO A C 1
ATOM 882 O O . PRO A 1 119 ? 12.922 -0.055 12.440 1.00 69.94 119 PRO A O 1
ATOM 885 N N . ASN A 1 120 ? 13.846 -0.480 10.432 1.00 70.12 120 ASN A N 1
ATOM 886 C CA . ASN A 1 120 ? 15.217 -0.180 10.860 1.00 70.12 120 ASN A CA 1
ATOM 887 C C . ASN A 1 120 ? 15.505 1.331 10.881 1.00 70.12 120 ASN A C 1
ATOM 889 O O . ASN A 1 120 ? 16.082 1.812 11.855 1.00 70.12 120 ASN A O 1
ATOM 893 N N . ASP A 1 121 ? 15.063 2.064 9.856 1.00 73.69 121 ASP A N 1
ATOM 894 C CA . ASP A 1 121 ? 15.203 3.518 9.727 1.00 73.69 121 ASP A CA 1
ATOM 895 C C . ASP A 1 121 ? 13.926 4.114 9.089 1.00 73.69 121 ASP A C 1
ATOM 897 O O . ASP A 1 121 ? 13.411 3.568 8.111 1.00 73.69 121 ASP A O 1
ATOM 901 N N . VAL A 1 122 ? 13.404 5.210 9.659 1.00 71.00 122 VAL A N 1
ATOM 902 C CA . VAL A 1 122 ? 12.195 5.933 9.202 1.00 71.00 122 VAL A CA 1
ATOM 903 C C . VAL A 1 122 ? 12.361 7.432 9.460 1.00 71.00 122 VAL A C 1
ATOM 905 O O . VAL A 1 122 ? 12.659 7.827 10.593 1.00 71.00 122 VAL A O 1
ATOM 908 N N . GLU A 1 123 ? 12.106 8.266 8.452 1.00 71.50 123 GLU A N 1
ATOM 909 C CA . GLU A 1 123 ? 11.947 9.719 8.624 1.00 71.50 123 GLU A CA 1
ATOM 910 C C . GLU A 1 123 ? 10.450 10.080 8.790 1.00 71.50 123 GLU A C 1
ATOM 912 O O . GLU A 1 123 ? 9.604 9.466 8.143 1.00 71.50 123 GLU A O 1
ATOM 917 N N . PRO A 1 124 ? 10.067 11.004 9.696 1.00 64.69 124 PRO A N 1
ATOM 918 C CA . PRO A 1 124 ? 8.664 11.367 9.915 1.00 64.69 124 PRO A CA 1
ATOM 919 C C . PRO A 1 124 ? 8.147 12.373 8.864 1.00 64.69 124 PRO A C 1
ATOM 921 O O . PRO A 1 124 ? 8.930 13.201 8.400 1.00 64.69 124 PRO A O 1
ATOM 924 N N . PRO A 1 125 ? 6.834 12.379 8.555 1.00 70.06 125 PRO A N 1
ATOM 925 C CA . PRO A 1 125 ? 6.228 13.350 7.637 1.00 70.06 125 PRO A CA 1
ATOM 926 C C . PRO A 1 125 ? 6.327 14.792 8.165 1.00 70.06 125 PRO A C 1
ATOM 928 O O . PRO A 1 125 ? 6.299 15.021 9.381 1.00 70.06 125 PRO A O 1
ATOM 931 N N . GLU A 1 126 ? 6.389 15.779 7.262 1.00 73.69 126 GLU A N 1
ATOM 932 C CA . GLU A 1 126 ? 6.453 17.201 7.648 1.00 73.69 126 GLU A CA 1
ATOM 933 C C . GLU A 1 126 ? 5.140 17.702 8.276 1.00 73.69 126 GLU A C 1
ATOM 935 O O . GLU A 1 126 ? 5.165 18.535 9.191 1.00 73.69 126 GLU A O 1
ATOM 940 N N . THR A 1 127 ? 3.989 17.191 7.821 1.00 71.25 127 THR A N 1
ATOM 941 C CA . THR A 1 127 ? 2.661 17.571 8.327 1.00 71.25 127 THR A CA 1
ATOM 942 C C . THR A 1 127 ? 1.699 16.383 8.430 1.00 71.25 127 THR A C 1
ATOM 944 O O . THR A 1 127 ? 1.683 15.497 7.581 1.00 71.25 127 THR A O 1
ATOM 947 N N . VAL A 1 128 ? 0.889 16.372 9.496 1.00 68.38 128 VAL A N 1
ATOM 948 C CA . VAL A 1 128 ? -0.131 15.346 9.775 1.00 68.38 128 VAL A CA 1
ATOM 949 C C . VAL A 1 128 ? -1.348 16.020 10.402 1.00 68.38 128 VAL A C 1
ATOM 951 O O . VAL A 1 128 ? -1.211 16.690 11.434 1.00 68.38 128 VAL A O 1
ATOM 954 N N . ASP A 1 129 ? -2.528 15.822 9.820 1.00 66.88 129 ASP A N 1
ATOM 955 C CA . ASP A 1 129 ? -3.798 16.236 10.426 1.00 66.88 129 ASP A CA 1
ATOM 956 C C . ASP A 1 129 ? -4.349 15.150 11.390 1.00 66.88 129 ASP A C 1
ATOM 958 O O . ASP A 1 129 ? -3.998 13.974 11.289 1.00 66.88 129 ASP A O 1
ATOM 962 N N . PRO A 1 130 ? -5.146 15.503 12.419 1.00 56.84 130 PRO A N 1
ATOM 963 C CA . PRO A 1 130 ? -5.561 14.555 13.456 1.00 56.84 130 PRO A CA 1
ATOM 964 C C . PRO A 1 130 ? -6.790 13.708 13.053 1.00 56.84 130 PRO A C 1
ATOM 966 O O . PRO A 1 130 ? -7.747 14.250 12.492 1.00 56.84 130 PRO A O 1
ATOM 969 N N . PRO A 1 131 ? -6.846 12.411 13.425 1.00 55.81 131 PRO A N 1
ATOM 970 C CA . PRO A 1 131 ? -7.938 11.513 13.040 1.00 55.81 131 PRO A CA 1
ATOM 971 C C . PRO A 1 131 ? -9.297 11.905 13.626 1.00 55.81 131 PRO A C 1
ATOM 973 O O . PRO A 1 131 ? -9.410 12.413 14.749 1.00 55.81 131 PRO A O 1
ATOM 976 N N . ARG A 1 132 ? -10.362 11.606 12.872 1.00 56.72 132 ARG A N 1
ATOM 977 C CA . ARG A 1 132 ? -11.757 11.751 13.312 1.00 56.72 132 ARG A CA 1
ATOM 978 C C . ARG A 1 132 ? -12.242 10.449 13.968 1.00 56.72 132 ARG A C 1
ATOM 980 O O . ARG A 1 132 ? -12.513 9.479 13.285 1.00 56.72 132 ARG A O 1
ATOM 987 N N . LEU A 1 133 ? -12.379 10.458 15.296 1.00 50.00 133 LEU A N 1
ATOM 988 C CA . LEU A 1 133 ? -12.932 9.363 16.124 1.00 50.00 133 LEU A CA 1
ATOM 989 C C . LEU A 1 133 ? -14.421 9.040 15.851 1.00 50.00 133 LEU A C 1
ATOM 991 O O . LEU A 1 133 ? -15.202 9.989 15.868 1.00 50.00 133 LEU A O 1
ATOM 995 N N . VAL A 1 134 ? -14.810 7.748 15.781 1.00 47.75 134 VAL A N 1
ATOM 996 C CA . VAL A 1 134 ? -16.060 7.083 16.293 1.00 47.75 134 VAL A CA 1
ATOM 997 C C . VAL A 1 134 ? -16.075 5.583 15.883 1.00 47.75 134 VAL A C 1
ATOM 999 O O . VAL A 1 134 ? -15.717 5.321 14.746 1.00 47.75 134 VAL A O 1
ATOM 1002 N N . GLU A 1 135 ? -16.516 4.543 16.621 1.00 48.31 135 GLU A N 1
ATOM 1003 C CA . GLU A 1 135 ? -16.633 4.194 18.066 1.00 48.31 135 GLU A CA 1
ATOM 1004 C C . GLU A 1 135 ? -16.325 2.661 18.208 1.00 48.31 135 GLU A C 1
ATOM 1006 O O . GLU A 1 135 ? -16.523 1.926 17.245 1.00 48.31 135 GLU A O 1
ATOM 1011 N N . GLU A 1 136 ? -15.873 2.147 19.367 1.00 49.19 136 GLU A N 1
ATOM 1012 C CA . GLU A 1 136 ? -15.631 0.695 19.615 1.00 49.19 136 GLU A CA 1
ATOM 1013 C C . GLU A 1 136 ? -16.950 -0.132 19.706 1.00 49.19 136 GLU A C 1
ATOM 1015 O O . GLU A 1 136 ? -17.915 0.363 20.298 1.00 49.19 136 GLU A O 1
ATOM 1020 N N . PRO A 1 137 ? -17.025 -1.382 19.188 1.00 48.06 137 PRO A N 1
ATOM 1021 C CA . PRO A 1 137 ? -18.248 -2.208 19.209 1.00 48.06 137 PRO A CA 1
ATOM 1022 C C . PRO A 1 137 ? -18.560 -2.905 20.560 1.00 48.06 137 PRO A C 1
ATOM 1024 O O . PRO A 1 137 ? -17.653 -3.237 21.322 1.00 48.06 137 PRO A O 1
ATOM 1027 N N . GLU A 1 138 ? -19.855 -3.179 20.820 1.00 36.53 138 GLU A N 1
ATOM 1028 C CA . GLU A 1 138 ? -20.377 -4.038 21.923 1.00 36.53 138 GLU A CA 1
ATOM 1029 C C . GLU A 1 138 ? -20.686 -5.484 21.482 1.00 36.53 138 GLU A C 1
ATOM 1031 O O . GLU A 1 138 ? -21.291 -5.656 20.396 1.00 36.53 138 GLU A O 1
#

Radius of gyration: 15.42 Å; chains: 1; bounding box: 36×33×47 Å